Protein AF-A0A1V8RR00-F1 (afdb_monomer)

Secondary structure (DSSP, 8-state):
-----EE-HHHHHTTS-HHHHHHHHHHTT--HHHHHHH-EEHHHHTTSS-HHHHHHHHHHHHH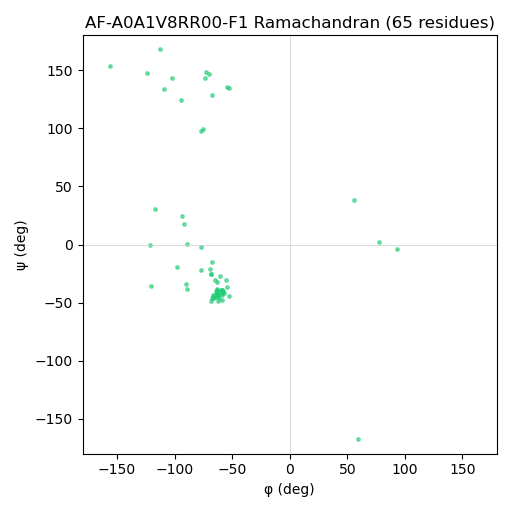HTT-

pLDDT: mean 90.19, std 12.41, range [41.22, 96.69]

Foldseek 3Di:
DDDQDFAAVVLLVVPDDPVVVVVLCVQLVHDPVC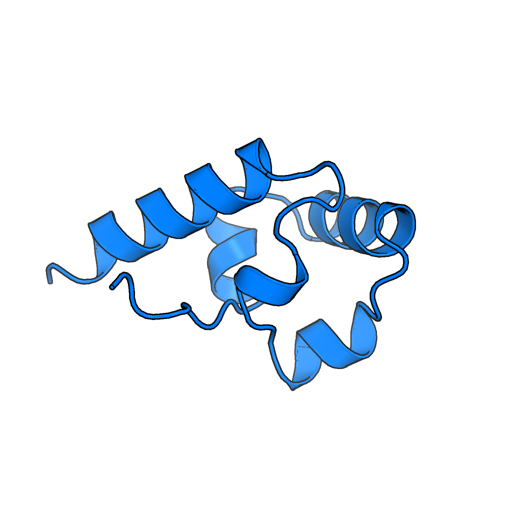CNVPTDTLVSSPPSPCVVSSVVSVVSVVVPVPD

Mean predicted aligned error: 3.96 Å

Sequence (67 aa):
MSADPFITIGDMRRIYCVRGVKRAFADMELDFPAFLRHGIRASAIRGRGYDAMLDRVLDSMRSHDGR

Structure (mmCIF, N/CA/C/O backbone):
data_AF-A0A1V8RR00-F1
#
_entry.id   AF-A0A1V8RR00-F1
#
loop_
_atom_site.group_PDB
_atom_site.id
_atom_site.type_symbol
_atom_site.label_atom_id
_atom_site.label_alt_id
_atom_site.label_comp_id
_atom_site.label_asym_id
_atom_site.label_entity_id
_atom_site.label_seq_id
_atom_site.pdbx_PDB_ins_code
_atom_site.Cartn_x
_atom_site.Cartn_y
_atom_site.Cartn_z
_atom_site.occupancy
_atom_site.B_iso_or_equiv
_atom_site.auth_seq_id
_atom_site.auth_comp_id
_atom_site.auth_asym_id
_atom_site.auth_atom_id
_atom_site.pdbx_PDB_model_num
ATOM 1 N N . MET A 1 1 ? -22.521 0.792 -3.261 1.00 41.22 1 MET A N 1
ATOM 2 C CA . MET A 1 1 ? -21.302 1.329 -3.903 1.00 41.22 1 MET A CA 1
ATOM 3 C C . MET A 1 1 ? -20.309 1.620 -2.794 1.00 41.22 1 MET A C 1
ATOM 5 O O . MET A 1 1 ? -20.526 2.572 -2.058 1.00 41.22 1 MET A O 1
ATOM 9 N N . SER A 1 2 ? -19.311 0.758 -2.581 1.00 55.41 2 SER A N 1
ATOM 10 C CA . SER A 1 2 ? -18.284 1.034 -1.569 1.00 55.41 2 SER A CA 1
ATOM 11 C C . SER A 1 2 ? -17.458 2.230 -2.023 1.00 55.41 2 SER A C 1
ATOM 13 O O . SER A 1 2 ? -16.999 2.253 -3.164 1.00 55.41 2 SER A O 1
ATOM 15 N N . ALA A 1 3 ? -17.303 3.224 -1.149 1.00 80.56 3 ALA A N 1
ATOM 16 C CA . ALA A 1 3 ? -16.347 4.303 -1.355 1.00 80.56 3 ALA A CA 1
ATOM 17 C C . ALA A 1 3 ? -14.969 3.689 -1.637 1.00 80.56 3 ALA A C 1
ATOM 19 O O . ALA A 1 3 ? -14.603 2.740 -0.951 1.00 80.56 3 ALA A O 1
ATOM 20 N N . ASP A 1 4 ? -14.244 4.188 -2.642 1.00 89.12 4 ASP A N 1
ATOM 21 C CA . ASP A 1 4 ? -12.890 3.730 -2.984 1.00 89.12 4 ASP A CA 1
ATOM 22 C C . ASP A 1 4 ? -11.883 4.327 -1.986 1.00 89.12 4 ASP A C 1
ATOM 24 O O . ASP A 1 4 ? -11.526 5.509 -2.124 1.00 89.12 4 ASP A O 1
ATOM 28 N N . PRO A 1 5 ? -11.470 3.584 -0.939 1.00 92.25 5 PRO A N 1
ATOM 29 C CA . PRO A 1 5 ? -10.767 4.173 0.186 1.00 92.25 5 PRO A CA 1
ATOM 30 C C . PRO A 1 5 ? -9.364 4.598 -0.225 1.00 92.25 5 PRO A C 1
ATOM 32 O O . PRO A 1 5 ? -8.715 3.978 -1.072 1.00 92.25 5 PRO A O 1
ATOM 35 N N . PHE A 1 6 ? -8.897 5.678 0.386 1.00 94.88 6 PHE A N 1
ATOM 36 C CA . PHE A 1 6 ? -7.555 6.184 0.171 1.00 94.88 6 PHE A CA 1
ATOM 37 C C . PHE A 1 6 ? -6.624 5.633 1.245 1.00 94.88 6 PHE A C 1
ATOM 39 O O . PHE A 1 6 ? -6.893 5.783 2.433 1.00 94.88 6 PHE A O 1
ATOM 46 N N . ILE A 1 7 ? -5.552 4.978 0.817 1.00 94.94 7 ILE A N 1
ATOM 47 C CA . ILE A 1 7 ? -4.639 4.231 1.675 1.00 94.94 7 ILE A CA 1
ATOM 48 C C . ILE A 1 7 ? -3.321 4.984 1.752 1.00 94.94 7 ILE A C 1
ATOM 50 O O . ILE A 1 7 ? -2.755 5.387 0.734 1.00 94.94 7 ILE A O 1
ATOM 54 N N . THR A 1 8 ? -2.800 5.123 2.964 1.00 96.06 8 THR A N 1
ATOM 55 C CA . THR A 1 8 ? -1.479 5.688 3.225 1.00 96.06 8 THR A CA 1
ATOM 56 C C . THR A 1 8 ? -0.530 4.630 3.780 1.00 96.06 8 THR A C 1
ATOM 58 O O . THR A 1 8 ? -0.924 3.544 4.214 1.00 96.06 8 THR A O 1
ATOM 61 N N . ILE A 1 9 ? 0.763 4.958 3.835 1.00 95.12 9 ILE A N 1
ATOM 62 C CA . ILE A 1 9 ? 1.738 4.117 4.538 1.00 95.12 9 ILE A CA 1
ATOM 63 C C . ILE A 1 9 ? 1.405 3.971 6.031 1.00 95.12 9 ILE A C 1
ATOM 65 O O . ILE A 1 9 ? 1.765 2.961 6.632 1.00 95.12 9 ILE A O 1
ATOM 69 N N . GLY A 1 10 ? 0.714 4.945 6.634 1.00 95.19 10 GLY A N 1
ATOM 70 C CA . GLY A 1 10 ? 0.264 4.875 8.023 1.00 95.19 10 GLY A CA 1
ATOM 71 C C . GLY A 1 10 ? -0.711 3.723 8.248 1.00 95.19 10 GLY A C 1
ATOM 72 O O . GLY A 1 10 ? -0.543 2.969 9.203 1.00 95.19 10 GLY A O 1
ATOM 73 N N . ASP A 1 11 ? 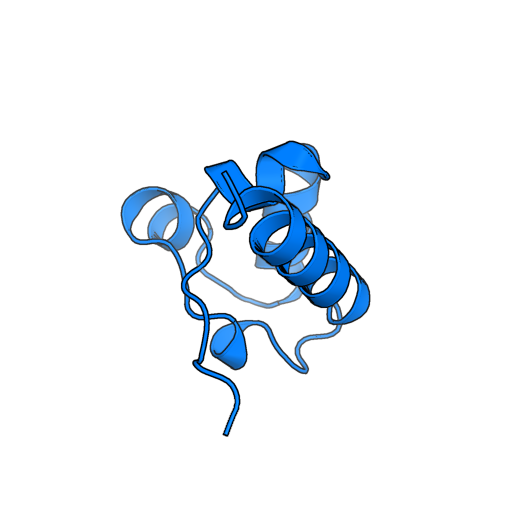-1.656 3.537 7.327 1.00 95.06 11 ASP A N 1
ATOM 74 C CA . ASP A 1 11 ? -2.647 2.456 7.376 1.00 95.06 11 ASP A CA 1
ATOM 75 C C . ASP A 1 11 ? -1.980 1.094 7.183 1.00 95.06 11 ASP A C 1
ATOM 77 O O . ASP A 1 11 ? -2.176 0.174 7.978 1.00 95.06 11 ASP A O 1
ATOM 81 N N . MET A 1 12 ? -1.091 0.994 6.189 1.00 94.88 12 MET A N 1
ATOM 82 C CA . MET A 1 12 ? -0.322 -0.225 5.930 1.00 94.88 12 MET A CA 1
ATOM 83 C C . MET A 1 12 ? 0.537 -0.635 7.135 1.00 94.88 12 MET A C 1
ATOM 85 O O . MET A 1 12 ? 0.609 -1.816 7.480 1.00 94.88 12 MET A O 1
ATOM 89 N N . ARG A 1 13 ? 1.172 0.338 7.806 1.00 94.44 13 ARG A N 1
ATOM 90 C CA . ARG A 1 13 ? 2.082 0.106 8.941 1.00 94.44 13 ARG A CA 1
ATOM 91 C C . ARG A 1 13 ? 1.410 -0.430 10.200 1.00 94.44 13 ARG A C 1
ATOM 93 O O . ARG A 1 13 ? 2.118 -0.919 11.076 1.00 94.44 13 ARG A O 1
ATOM 100 N N . ARG A 1 14 ? 0.080 -0.360 10.301 1.00 92.69 14 ARG A N 1
ATOM 101 C CA . ARG A 1 14 ? -0.667 -0.952 11.423 1.00 92.69 14 ARG A CA 1
ATOM 102 C C . ARG A 1 14 ? -0.631 -2.477 11.406 1.00 92.69 14 ARG A C 1
ATOM 104 O O . ARG A 1 14 ? -0.784 -3.096 12.451 1.00 92.69 14 ARG A O 1
ATOM 111 N N . ILE A 1 15 ? -0.442 -3.067 10.228 1.00 94.50 15 ILE A N 1
ATOM 112 C CA . ILE A 1 15 ? -0.519 -4.518 10.018 1.00 94.50 15 ILE A CA 1
ATOM 113 C C . ILE A 1 15 ? 0.804 -5.064 9.475 1.00 94.50 15 ILE A C 1
ATOM 115 O O . ILE A 1 15 ? 1.218 -6.166 9.828 1.00 94.50 15 ILE A O 1
ATOM 119 N N . TYR A 1 16 ? 1.488 -4.295 8.626 1.00 95.25 16 TYR A N 1
ATOM 120 C CA . TYR A 1 16 ? 2.649 -4.750 7.870 1.00 95.25 16 TYR A CA 1
ATOM 121 C C . TYR A 1 16 ? 3.877 -3.881 8.110 1.00 95.25 16 TYR A C 1
ATOM 123 O O . TYR A 1 16 ? 3.806 -2.665 8.268 1.00 95.25 16 TYR A O 1
ATOM 131 N N . CYS A 1 17 ? 5.057 -4.494 8.065 1.00 95.75 17 CYS A N 1
ATOM 132 C CA . CYS A 1 17 ? 6.301 -3.739 8.103 1.00 95.75 17 CYS A CA 1
ATOM 133 C C . CYS A 1 17 ? 6.538 -3.001 6.773 1.00 95.75 17 CYS A C 1
ATOM 135 O O . CYS A 1 17 ? 6.213 -3.503 5.696 1.00 95.75 17 CYS A O 1
ATOM 137 N N . VAL A 1 18 ? 7.187 -1.832 6.830 1.00 94.69 18 VAL A N 1
ATOM 138 C CA . VAL A 1 18 ? 7.495 -1.002 5.644 1.00 94.69 18 VAL A CA 1
ATOM 139 C C . VAL A 1 18 ? 8.254 -1.794 4.573 1.00 94.69 18 VAL A C 1
ATOM 141 O O . VAL A 1 18 ? 8.004 -1.625 3.384 1.00 94.69 18 VAL A O 1
ATOM 144 N N . ARG A 1 19 ? 9.147 -2.705 4.985 1.00 95.88 19 ARG A N 1
ATOM 145 C CA . ARG A 1 19 ? 9.885 -3.587 4.070 1.00 95.88 19 ARG A CA 1
ATOM 146 C C . ARG A 1 19 ? 8.957 -4.528 3.295 1.00 95.88 19 ARG A C 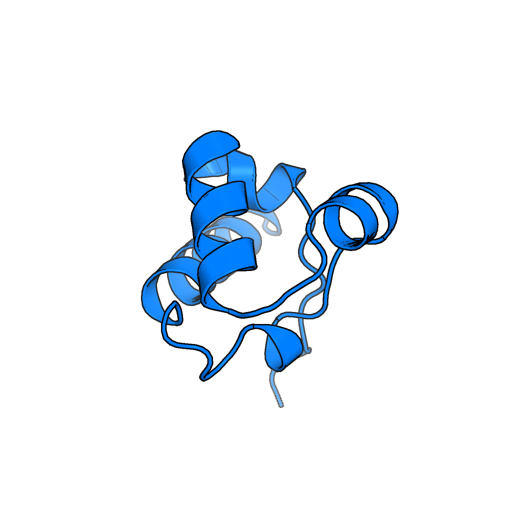1
ATOM 148 O O . ARG A 1 19 ? 9.170 -4.719 2.101 1.00 95.88 19 ARG A O 1
ATOM 155 N N . GLY A 1 20 ? 7.948 -5.096 3.958 1.00 95.56 20 GLY A N 1
ATOM 156 C CA . GLY A 1 20 ? 6.946 -5.956 3.326 1.00 95.56 20 GLY A CA 1
ATOM 157 C C . GLY A 1 20 ? 6.077 -5.181 2.340 1.00 95.56 20 GLY A C 1
ATOM 158 O O . GLY A 1 20 ? 5.897 -5.622 1.211 1.00 95.56 20 GLY A O 1
ATOM 159 N N . VAL A 1 21 ? 5.642 -3.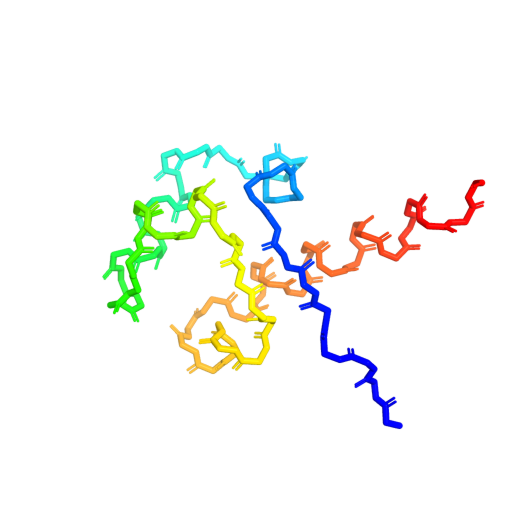978 2.726 1.00 95.75 21 VAL A N 1
ATOM 160 C CA . VAL A 1 21 ? 4.871 -3.085 1.845 1.00 95.75 21 VAL A CA 1
ATOM 161 C C . VAL A 1 21 ? 5.690 -2.692 0.614 1.00 95.75 21 VAL A C 1
ATOM 163 O O . VAL A 1 21 ? 5.204 -2.809 -0.504 1.00 95.75 21 VAL A O 1
ATOM 166 N N . LYS A 1 22 ? 6.959 -2.302 0.790 1.00 96.69 22 LYS A N 1
ATOM 167 C CA . LYS A 1 22 ? 7.855 -1.967 -0.328 1.00 96.69 22 LYS A CA 1
ATOM 168 C C . LYS A 1 22 ? 8.002 -3.127 -1.314 1.00 96.69 22 LYS A C 1
ATOM 170 O O . LYS A 1 22 ? 8.013 -2.894 -2.518 1.00 96.69 22 LYS A O 1
ATOM 175 N N . ARG A 1 23 ? 8.122 -4.363 -0.816 1.00 96.38 23 ARG A N 1
ATOM 176 C CA . ARG A 1 23 ? 8.214 -5.550 -1.675 1.00 96.38 23 ARG A CA 1
ATOM 177 C C . ARG A 1 23 ? 6.916 -5.804 -2.437 1.00 96.38 23 ARG A C 1
ATOM 179 O O . ARG A 1 23 ? 6.978 -5.986 -3.641 1.00 96.38 23 ARG A O 1
ATOM 186 N N . ALA A 1 24 ? 5.768 -5.721 -1.768 1.00 94.81 24 ALA A N 1
ATOM 187 C CA . ALA A 1 24 ? 4.477 -5.857 -2.437 1.00 94.81 24 ALA A CA 1
ATOM 188 C C . ALA A 1 24 ? 4.292 -4.800 -3.540 1.00 94.81 24 ALA A C 1
ATOM 190 O O . ALA A 1 24 ? 3.855 -5.129 -4.634 1.00 94.81 24 ALA A O 1
ATOM 191 N N . PHE A 1 25 ? 4.685 -3.545 -3.296 1.00 95.75 25 PHE A N 1
ATOM 192 C CA . PHE A 1 25 ? 4.640 -2.496 -4.321 1.00 95.75 25 PHE A CA 1
ATOM 193 C C . PHE A 1 25 ? 5.552 -2.793 -5.514 1.00 95.75 25 PHE A C 1
ATOM 195 O O . PHE A 1 25 ? 5.134 -2.581 -6.646 1.00 95.75 25 PHE A O 1
ATOM 202 N N . ALA A 1 26 ? 6.756 -3.322 -5.278 1.00 95.88 26 ALA A N 1
ATOM 203 C CA . ALA A 1 26 ? 7.646 -3.739 -6.359 1.00 95.88 26 ALA A CA 1
ATOM 204 C C . ALA A 1 26 ? 7.045 -4.886 -7.190 1.00 95.88 26 ALA A C 1
ATOM 206 O O . ALA A 1 26 ? 7.067 -4.818 -8.413 1.00 95.88 26 ALA A O 1
ATOM 207 N N . ASP A 1 27 ? 6.455 -5.890 -6.535 1.00 96.31 27 ASP A N 1
ATOM 208 C CA . ASP A 1 27 ? 5.839 -7.044 -7.204 1.00 96.31 27 ASP A CA 1
ATOM 209 C C . ASP A 1 27 ? 4.571 -6.659 -7.998 1.00 96.31 27 ASP A C 1
ATOM 211 O O . ASP A 1 27 ? 4.217 -7.327 -8.963 1.00 96.31 27 ASP A O 1
ATOM 215 N N . MET A 1 28 ? 3.891 -5.575 -7.605 1.00 94.56 28 MET A N 1
ATOM 216 C CA . MET A 1 28 ? 2.722 -5.011 -8.298 1.00 94.56 28 MET A CA 1
ATOM 217 C C . MET A 1 28 ? 3.076 -3.970 -9.373 1.00 94.56 28 MET A C 1
ATOM 219 O O . MET A 1 28 ? 2.162 -3.387 -9.970 1.00 94.56 28 MET A O 1
ATOM 223 N N . GLU A 1 29 ? 4.371 -3.694 -9.564 1.00 94.56 29 GLU A N 1
ATOM 224 C CA . GLU A 1 29 ? 4.897 -2.636 -10.436 1.00 94.56 29 GLU A CA 1
ATOM 225 C C . GLU A 1 29 ? 4.336 -1.239 -10.093 1.00 94.56 29 GLU A C 1
ATOM 227 O O . GLU A 1 29 ? 4.038 -0.421 -10.963 1.00 94.56 29 GLU A O 1
ATOM 232 N N . LEU A 1 30 ? 4.164 -0.962 -8.796 1.00 94.12 30 LEU A N 1
ATOM 233 C CA . LEU A 1 30 ? 3.676 0.312 -8.268 1.00 94.12 30 LEU A CA 1
ATOM 234 C C . LEU A 1 30 ? 4.821 1.168 -7.707 1.00 94.12 30 LEU A C 1
ATOM 236 O O . LEU A 1 30 ? 5.744 0.677 -7.052 1.00 94.12 30 LEU A O 1
ATOM 240 N N . ASP A 1 31 ? 4.722 2.485 -7.894 1.00 95.19 31 ASP A N 1
ATOM 241 C CA . ASP A 1 31 ? 5.714 3.449 -7.411 1.00 95.19 31 ASP A CA 1
ATOM 242 C C . ASP A 1 31 ? 5.590 3.663 -5.890 1.00 95.19 31 ASP A C 1
ATOM 244 O O . ASP A 1 31 ? 4.740 4.407 -5.388 1.00 95.19 31 ASP A O 1
ATOM 248 N N . PHE A 1 32 ? 6.456 2.983 -5.135 1.00 95.25 32 PHE A N 1
ATOM 249 C CA . PHE A 1 32 ? 6.506 3.096 -3.679 1.00 95.25 32 PHE A CA 1
ATOM 250 C C . PHE A 1 32 ? 6.890 4.512 -3.187 1.00 95.25 32 PHE A C 1
ATOM 252 O O . PHE A 1 32 ? 6.224 5.010 -2.277 1.00 95.25 32 PHE A O 1
ATOM 259 N N . PRO A 1 33 ? 7.910 5.203 -3.743 1.00 96.44 33 PRO A N 1
ATOM 260 C CA . PRO A 1 33 ? 8.156 6.619 -3.449 1.00 96.44 33 PRO A CA 1
ATOM 261 C C . PRO A 1 33 ? 6.940 7.537 -3.638 1.00 96.44 33 PRO A C 1
ATOM 263 O O . PRO A 1 33 ? 6.679 8.373 -2.768 1.00 96.44 33 PRO A O 1
ATOM 266 N N . ALA A 1 34 ? 6.187 7.382 -4.730 1.00 95.25 34 ALA A N 1
ATOM 267 C CA . ALA A 1 34 ? 4.972 8.158 -4.971 1.00 95.25 34 ALA A CA 1
ATOM 268 C C . ALA A 1 34 ? 3.898 7.842 -3.921 1.00 95.25 34 ALA A C 1
ATOM 270 O O . ALA A 1 34 ? 3.318 8.762 -3.341 1.00 95.25 34 ALA A O 1
ATOM 271 N N . PHE A 1 35 ? 3.708 6.562 -3.589 1.00 96.19 35 PHE A N 1
ATOM 272 C CA . PHE A 1 35 ? 2.794 6.126 -2.530 1.00 96.19 35 PHE A CA 1
ATOM 273 C C . PHE A 1 35 ? 3.132 6.716 -1.155 1.00 96.19 35 PHE A C 1
ATOM 275 O O . PHE A 1 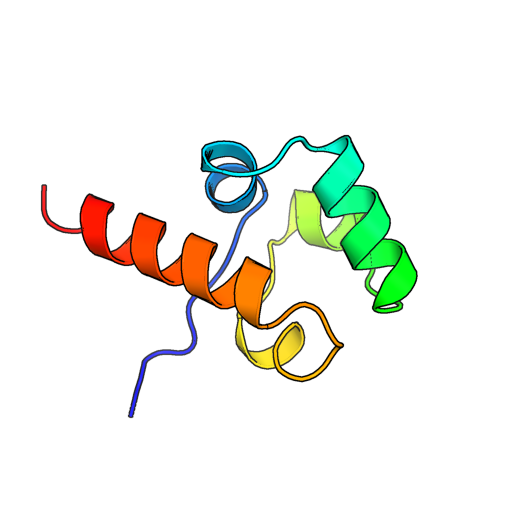35 ? 2.232 7.115 -0.417 1.00 96.19 35 PHE A O 1
ATOM 282 N N . LEU A 1 36 ? 4.415 6.833 -0.799 1.00 95.38 36 LEU A N 1
ATOM 283 C CA . LEU A 1 36 ? 4.816 7.442 0.475 1.00 95.38 36 LEU A CA 1
ATOM 284 C C . LEU A 1 36 ? 4.418 8.920 0.584 1.00 95.38 36 LEU A C 1
ATOM 286 O O . LEU A 1 36 ? 4.157 9.393 1.688 1.00 95.38 36 LEU A O 1
ATOM 290 N N . ARG A 1 37 ? 4.395 9.646 -0.539 1.00 95.50 37 ARG A N 1
ATOM 291 C CA . ARG A 1 37 ? 4.073 11.082 -0.580 1.00 95.50 37 ARG A CA 1
ATOM 292 C C . ARG A 1 37 ? 2.586 11.345 -0.746 1.00 95.50 37 ARG A C 1
ATOM 294 O O . ARG A 1 37 ? 2.066 12.297 -0.173 1.00 95.50 37 ARG A O 1
ATOM 301 N N . HIS A 1 38 ? 1.927 10.526 -1.556 1.00 94.44 38 HIS A N 1
ATOM 302 C CA . HIS A 1 38 ? 0.590 10.808 -2.058 1.00 94.44 38 HIS A CA 1
ATOM 303 C C . HIS A 1 38 ? -0.432 9.742 -1.700 1.00 94.44 38 HIS A C 1
ATOM 305 O O . HIS A 1 38 ? -1.569 9.899 -2.104 1.00 94.44 38 HIS A O 1
ATOM 311 N N . GLY A 1 39 ? -0.076 8.670 -0.992 1.00 95.12 39 GLY A N 1
ATOM 312 C CA . GLY A 1 39 ? -0.983 7.540 -0.807 1.00 95.12 39 GLY A CA 1
ATOM 313 C C . GLY A 1 39 ? -1.411 6.917 -2.139 1.00 95.12 39 GLY A C 1
ATOM 314 O O . GLY A 1 39 ? -0.814 7.155 -3.190 1.00 95.12 39 GLY A O 1
ATOM 315 N N . ILE A 1 40 ? -2.427 6.062 -2.090 1.00 95.81 40 ILE A N 1
ATOM 316 C CA . ILE A 1 40 ? -3.002 5.428 -3.278 1.00 95.81 40 ILE A CA 1
ATOM 317 C C . ILE A 1 40 ? -4.449 5.008 -3.013 1.00 95.81 40 ILE A C 1
ATOM 319 O O . ILE A 1 40 ? -4.839 4.741 -1.879 1.00 95.81 40 ILE A O 1
ATOM 323 N N . ARG A 1 41 ? -5.262 4.936 -4.066 1.00 95.56 41 ARG A N 1
ATOM 324 C CA . ARG A 1 41 ? -6.612 4.368 -3.993 1.00 95.56 41 ARG A CA 1
ATOM 325 C C . ARG A 1 41 ? -6.565 2.845 -3.879 1.00 95.56 41 ARG A C 1
ATOM 327 O O . ARG A 1 41 ? -5.739 2.204 -4.528 1.00 95.56 41 ARG A O 1
ATOM 334 N N . ALA A 1 42 ? -7.480 2.263 -3.107 1.00 94.62 42 ALA A N 1
ATOM 335 C CA . ALA A 1 42 ? -7.594 0.813 -2.962 1.00 94.62 42 ALA A CA 1
ATOM 336 C C . ALA A 1 42 ? -7.827 0.111 -4.309 1.00 94.62 42 ALA A C 1
ATOM 338 O O . ALA A 1 42 ? -7.215 -0.923 -4.581 1.00 94.62 42 ALA A O 1
ATOM 339 N N . SER A 1 43 ? -8.652 0.705 -5.175 1.00 94.06 43 SER A N 1
ATOM 340 C CA . SER A 1 43 ? -8.917 0.219 -6.533 1.00 94.06 43 SER A CA 1
ATOM 341 C C . SER A 1 43 ? -7.655 0.039 -7.387 1.00 94.06 43 SER A C 1
ATOM 343 O O . SER A 1 43 ? -7.612 -0.864 -8.216 1.00 94.06 43 SER A O 1
ATOM 345 N N . ALA A 1 44 ? -6.606 0.836 -7.159 1.00 92.06 44 ALA A N 1
ATOM 346 C CA . ALA A 1 44 ? -5.354 0.739 -7.909 1.00 92.06 44 ALA A CA 1
ATOM 347 C C . ALA A 1 44 ? -4.463 -0.438 -7.465 1.00 92.06 44 ALA A C 1
ATOM 349 O O . ALA A 1 44 ? -3.612 -0.878 -8.239 1.00 92.06 44 ALA A O 1
ATOM 350 N N . ILE A 1 45 ? -4.656 -0.945 -6.241 1.00 92.25 45 ILE A N 1
ATOM 351 C CA . ILE A 1 45 ? -3.972 -2.133 -5.699 1.00 92.25 45 ILE A CA 1
ATOM 352 C C . ILE A 1 45 ? -4.770 -3.409 -6.016 1.00 92.25 45 ILE A C 1
ATOM 354 O O . ILE A 1 45 ? -4.184 -4.471 -6.232 1.00 92.25 45 ILE A O 1
ATOM 358 N N . ARG A 1 46 ? -6.105 -3.310 -6.033 1.00 93.50 46 ARG A N 1
ATOM 359 C CA . ARG A 1 46 ? -7.018 -4.445 -6.222 1.00 93.50 46 ARG A CA 1
ATOM 360 C C . ARG A 1 46 ? -6.689 -5.229 -7.498 1.00 93.50 46 ARG A C 1
ATOM 362 O O . ARG A 1 46 ? -6.470 -4.644 -8.555 1.00 93.50 46 ARG A O 1
ATOM 369 N N . GLY A 1 47 ? -6.676 -6.555 -7.403 1.00 90.75 47 GLY A N 1
ATOM 370 C CA . GLY A 1 47 ? -6.422 -7.459 -8.525 1.00 90.75 47 GLY A CA 1
ATOM 371 C C . GLY A 1 47 ? -4.950 -7.592 -8.925 1.00 90.75 47 GLY A C 1
ATOM 372 O O . GLY A 1 47 ? -4.648 -8.329 -9.858 1.00 90.75 47 GLY A O 1
ATOM 373 N N . ARG A 1 48 ? -4.015 -6.939 -8.218 1.00 91.38 48 ARG A N 1
ATOM 374 C CA . ARG A 1 48 ? -2.565 -7.048 -8.478 1.00 91.38 48 ARG A CA 1
ATOM 375 C C . ARG A 1 48 ? -1.865 -8.148 -7.662 1.00 91.38 48 ARG A C 1
ATOM 377 O O . ARG A 1 48 ? -0.652 -8.126 -7.500 1.00 91.38 48 ARG A O 1
ATOM 384 N N . GLY A 1 49 ? -2.620 -9.105 -7.115 1.00 88.50 49 GLY A N 1
ATOM 385 C CA . GLY A 1 49 ? -2.077 -10.284 -6.417 1.00 88.50 49 GLY A CA 1
ATOM 386 C C . GLY A 1 49 ? -1.922 -10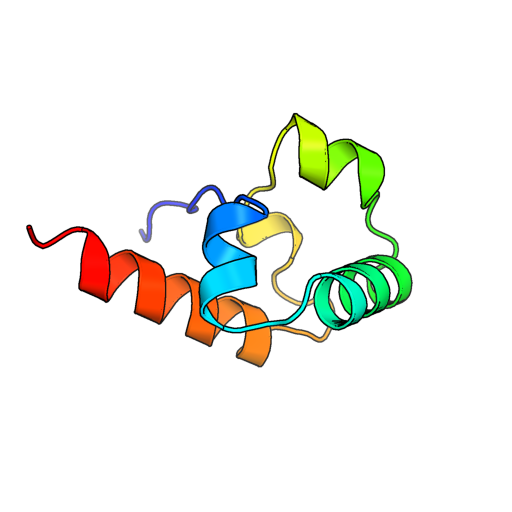.155 -4.896 1.00 88.50 49 GLY A C 1
ATOM 387 O O . GLY A 1 49 ? -1.608 -11.138 -4.231 1.00 88.50 49 GLY A O 1
ATOM 388 N N . TYR A 1 50 ? -2.211 -8.984 -4.321 1.00 91.75 50 TYR A N 1
ATOM 389 C CA . TYR A 1 50 ? -2.129 -8.722 -2.876 1.00 91.75 50 TYR A CA 1
ATOM 390 C C . TYR A 1 50 ? -3.492 -8.366 -2.256 1.00 91.75 50 TYR A C 1
ATOM 392 O O . TYR A 1 50 ? -3.570 -7.646 -1.262 1.00 91.75 50 TYR A O 1
ATOM 400 N N . ASP A 1 51 ? -4.587 -8.898 -2.803 1.00 93.62 51 ASP A N 1
ATOM 401 C CA . ASP A 1 51 ? -5.951 -8.567 -2.364 1.00 93.62 51 ASP A CA 1
ATOM 402 C C . ASP A 1 51 ? -6.207 -8.899 -0.893 1.00 93.62 51 ASP A C 1
ATOM 404 O O . ASP A 1 51 ? -6.774 -8.085 -0.174 1.00 93.62 51 ASP A O 1
ATOM 408 N N . ALA A 1 52 ? -5.688 -10.027 -0.402 1.00 94.06 52 ALA A N 1
ATOM 409 C CA . ALA A 1 52 ? -5.794 -10.380 1.013 1.00 94.06 52 ALA A CA 1
ATOM 410 C C . ALA A 1 52 ? -5.037 -9.400 1.931 1.00 94.06 52 ALA A C 1
ATOM 412 O O . ALA A 1 52 ? -5.432 -9.195 3.078 1.00 94.06 52 ALA A O 1
ATOM 413 N N . MET A 1 53 ? -3.941 -8.800 1.446 1.0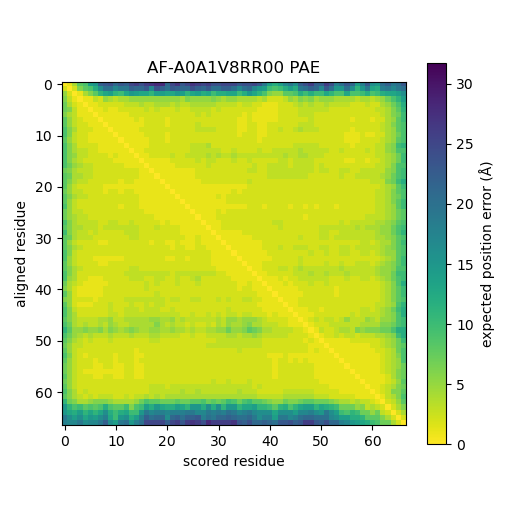0 94.25 53 MET A N 1
ATOM 414 C CA . MET A 1 53 ? -3.229 -7.744 2.174 1.00 94.25 53 MET A CA 1
ATOM 415 C C . MET A 1 53 ? -4.082 -6.479 2.234 1.00 94.25 53 MET A C 1
ATOM 417 O O . MET A 1 53 ? -4.265 -5.909 3.308 1.00 94.25 53 MET A O 1
ATOM 421 N N . LEU A 1 54 ? -4.619 -6.076 1.083 1.00 94.94 54 LEU A N 1
ATOM 422 C CA . LEU A 1 54 ? -5.495 -4.921 0.948 1.00 94.94 54 LEU A CA 1
ATOM 423 C C . LEU A 1 54 ? -6.748 -5.058 1.827 1.00 94.94 54 LEU A C 1
ATOM 425 O O . LEU A 1 54 ? -7.056 -4.142 2.582 1.00 94.94 54 LEU A O 1
ATOM 429 N N . ASP A 1 55 ? -7.422 -6.207 1.798 1.00 95.25 55 ASP A N 1
ATOM 430 C CA . ASP A 1 55 ? -8.651 -6.452 2.558 1.00 95.25 55 ASP A CA 1
ATOM 431 C C . ASP A 1 55 ? -8.435 -6.287 4.065 1.00 95.25 55 ASP A C 1
ATOM 433 O O . ASP A 1 55 ? -9.206 -5.585 4.718 1.00 95.25 55 ASP A O 1
ATOM 437 N N . ARG A 1 56 ? -7.328 -6.815 4.606 1.00 95.25 56 ARG A N 1
ATOM 438 C CA . ARG A 1 56 ? -6.983 -6.645 6.029 1.00 95.25 56 ARG A CA 1
ATOM 439 C C . ARG A 1 56 ? -6.735 -5.186 6.404 1.00 95.25 56 ARG A C 1
ATOM 441 O O . ARG A 1 56 ? -7.111 -4.763 7.495 1.00 95.25 56 ARG A O 1
ATOM 448 N N . VAL A 1 57 ? -6.102 -4.414 5.519 1.00 94.94 57 VAL A N 1
ATOM 449 C CA . VAL A 1 57 ? -5.877 -2.975 5.735 1.00 94.94 57 VAL A CA 1
ATOM 450 C C . VAL A 1 57 ? -7.207 -2.237 5.751 1.00 94.94 57 VAL A C 1
ATOM 452 O O . VAL A 1 57 ? -7.462 -1.467 6.673 1.00 94.94 57 VAL A O 1
ATOM 455 N N . LEU A 1 58 ? -8.088 -2.532 4.795 1.00 94.12 58 LEU A N 1
ATOM 456 C CA . LEU A 1 58 ? -9.418 -1.934 4.728 1.00 94.12 58 LEU A CA 1
ATOM 457 C C . LEU A 1 58 ? -10.288 -2.301 5.942 1.00 94.12 58 LEU A C 1
ATOM 459 O O . LEU A 1 58 ? -10.994 -1.437 6.461 1.00 94.12 58 LEU A O 1
ATOM 463 N N . ASP A 1 59 ? -10.219 -3.542 6.429 1.00 94.06 59 ASP A N 1
ATOM 464 C CA . ASP A 1 59 ? -10.886 -3.972 7.667 1.00 94.06 59 ASP A CA 1
ATOM 465 C C . ASP A 1 59 ? -10.371 -3.209 8.895 1.00 94.06 59 ASP A C 1
ATOM 467 O O . ASP A 1 59 ? -11.157 -2.743 9.725 1.00 94.06 59 ASP A O 1
ATOM 471 N N . SER A 1 60 ? -9.051 -3.032 8.998 1.00 93.06 60 SER A N 1
ATOM 472 C CA . SER A 1 60 ? -8.427 -2.265 10.082 1.00 93.06 60 SER A CA 1
ATOM 473 C C . SER A 1 60 ? -8.828 -0.789 10.049 1.00 93.06 60 SER A C 1
ATOM 475 O O . SER A 1 60 ? -9.121 -0.207 11.092 1.00 93.06 60 SER A O 1
ATOM 477 N N . MET A 1 61 ? -8.913 -0.187 8.859 1.00 91.12 61 MET A N 1
ATOM 478 C CA . MET A 1 61 ? -9.396 1.188 8.691 1.00 91.12 61 MET A CA 1
ATOM 479 C C . MET A 1 61 ? -10.851 1.327 9.151 1.00 91.12 61 MET A C 1
ATOM 481 O O . MET A 1 61 ? -11.144 2.198 9.967 1.00 91.12 61 MET A O 1
ATOM 485 N N . ARG A 1 62 ? -11.744 0.425 8.713 1.00 88.75 62 ARG A N 1
ATOM 486 C CA . ARG A 1 62 ? -13.161 0.418 9.128 1.00 88.75 62 ARG A CA 1
ATOM 487 C C . ARG A 1 62 ? -13.338 0.271 10.637 1.00 88.75 62 ARG A C 1
ATOM 489 O O . ARG A 1 62 ? -14.197 0.919 11.219 1.00 88.75 62 ARG A O 1
ATOM 496 N N . SER A 1 63 ? -12.515 -0.561 11.269 1.00 82.81 63 SER A N 1
ATOM 497 C CA . SER A 1 63 ? -12.577 -0.803 12.716 1.00 82.81 63 SER A CA 1
ATOM 498 C C . SER A 1 63 ? -12.134 0.408 13.547 1.00 82.81 63 SER A C 1
ATOM 500 O O . SER A 1 63 ? -12.476 0.508 14.723 1.00 82.81 63 SER A O 1
ATOM 502 N N . HIS A 1 64 ? -11.363 1.322 12.952 1.00 67.75 64 HIS A N 1
ATOM 503 C CA . HIS A 1 64 ? -10.830 2.510 13.620 1.00 67.75 64 HIS A CA 1
ATOM 504 C C . HIS A 1 64 ? -11.634 3.792 13.373 1.00 67.75 64 HIS A C 1
ATOM 506 O O . HIS A 1 64 ? -11.499 4.717 14.167 1.00 67.75 64 HIS A O 1
ATOM 512 N N . ASP A 1 65 ? -12.465 3.840 12.329 1.00 59.31 65 ASP A N 1
ATOM 513 C CA . ASP A 1 65 ? -13.310 4.999 11.981 1.00 59.31 65 ASP A CA 1
ATOM 514 C C . ASP A 1 65 ? -14.566 5.127 12.875 1.00 59.31 65 ASP A C 1
ATOM 516 O O . ASP A 1 65 ? -15.355 6.053 12.743 1.00 59.31 65 ASP A O 1
ATOM 520 N N . GLY A 1 66 ? -14.763 4.186 13.808 1.00 50.75 66 GLY A N 1
ATOM 521 C CA . GLY A 1 66 ? -15.860 4.173 14.784 1.00 50.75 66 GLY A CA 1
ATOM 522 C C . GLY A 1 66 ? -15.537 4.809 16.145 1.00 50.75 66 GLY A C 1
ATOM 523 O O . GLY A 1 66 ? -16.139 4.399 17.137 1.00 50.75 66 GLY A O 1
ATOM 524 N N . ARG A 1 67 ? -14.571 5.735 16.228 1.00 41.72 67 ARG A N 1
ATOM 525 C CA . ARG A 1 67 ? -14.264 6.513 17.445 1.00 41.72 67 ARG A CA 1
ATOM 526 C C . ARG A 1 67 ? -14.505 7.998 17.253 1.00 41.72 67 ARG A C 1
ATOM 528 O O . ARG A 1 67 ? -14.027 8.528 16.231 1.00 41.72 67 ARG A O 1
#

Organism: NCBI:txid1873176

Radius of gyration: 11.32 Å; Cα contacts (8 Å, |Δi|>4): 56; chains: 1; bounding box: 31×22×28 Å

Solvent-accessible surface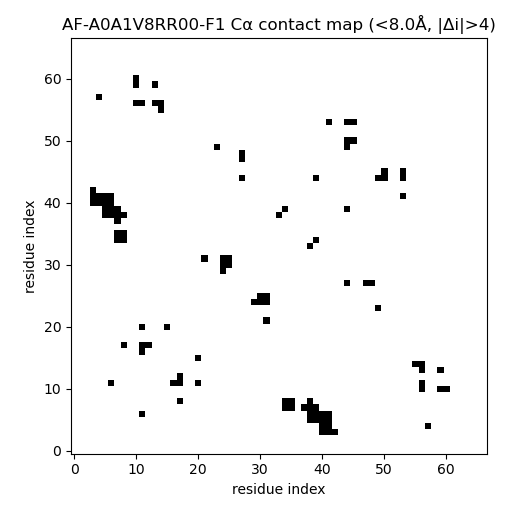 area (backbone atoms only — not comparable to full-atom values): 4091 Å² total; per-residue (Å²): 133,82,79,77,51,78,45,42,61,71,57,46,52,75,81,41,56,70,70,58,52,49,48,52,26,56,77,52,76,44,66,51,75,55,29,71,77,67,31,47,49,48,71,78,52,53,84,54,83,48,45,74,61,52,50,54,41,53,51,54,52,61,71,59,73,79,115